Protein AF-A0A353Z6W7-F1 (afdb_monomer)

Solvent-accessible surface area (backbone atoms only — not comparable to full-atom values): 6578 Å² total; per-residue (Å²): 132,86,81,80,75,78,82,71,55,64,72,43,76,45,82,54,100,52,30,40,34,44,29,50,62,92,49,75,45,79,42,52,24,86,44,41,44,35,40,33,60,52,74,74,91,83,82,74,86,81,88,80,62,59,34,32,39,42,25,45,50,96,49,89,85,34,52,47,80,42,69,58,83,63,44,72,59,51,50,53,53,51,32,65,68,34,61,37,42,84,49,94,85,28,28,30,46,64,79,80,78,64,76,75,86,68,134

Secondary structure (DSSP, 8-state):
----------EEEEE-SSEEEEEETTEEEEEEGGG--EEEE---TTS--SSSS--EEEE-SSSTTSEEEE--SSHHHHHHHHHHHHTPEEETTEEEPPP--PPPS--

Sequence (107 aa):
GAIYGGLVFPLRYVLGHGWLEIQNGLCRKRVALAELQSVRPTRNPLSSPALSLDRLEVRWGPGLFQVVLISPTPRDEFLRQLTAQAGLVPEGAGWIRPPSTSPAPGD

pLDDT: mean 75.28, std 15.84, range [37.84, 92.19]

Foldseek 3Di:
DDPPPDPCQPQDWDDDQQWIWTDRNPDIDIDGLLLWFWKAFPDPPPDDDDDPRQWIWTARDPDPVRIDTDRDVVRVVCQVVSCVSSVWDDDDRITGHDPPPPPPPDD

Nearest PDB structures (foldseek):
  4chj-assembly1_A  TM=6.298E-01  e=1.625E-01  Toxoplasma gondii ME49
  3tvv-assembly1_A  TM=6.202E-01  e=9.201E-01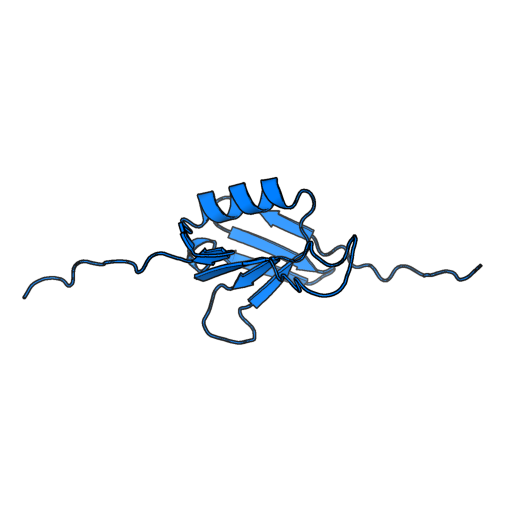  Saccharomyces cerevisiae S288C
  8xgc-assembly1_M  TM=5.209E-01  e=1.101E+00  Saccharomyces cerevisiae
  2gcl-assembly1_A  TM=5.273E-01  e=1.673E+00  Saccharomyces cerevisiae

Structure (mmCIF, N/CA/C/O backbone):
data_AF-A0A353Z6W7-F1
#
_entry.id   AF-A0A353Z6W7-F1
#
loop_
_atom_site.group_PDB
_atom_site.id
_atom_site.type_symbol
_atom_site.label_atom_id
_atom_site.label_alt_id
_atom_site.label_comp_id
_atom_site.label_asym_id
_atom_site.label_entity_id
_atom_site.label_seq_id
_atom_site.pdbx_PDB_ins_code
_atom_site.Cartn_x
_atom_site.Cartn_y
_atom_site.Cartn_z
_atom_site.occupancy
_atom_site.B_iso_or_equiv
_atom_site.auth_seq_id
_atom_site.auth_comp_id
_atom_site.auth_asym_id
_atom_site.auth_atom_id
_atom_site.pdbx_PDB_model_num
ATOM 1 N N . GLY A 1 1 ? 30.768 5.074 -20.144 1.00 37.84 1 GLY A N 1
ATOM 2 C CA . GLY A 1 1 ? 29.345 4.799 -19.878 1.00 37.84 1 GLY A CA 1
ATOM 3 C C . GLY A 1 1 ? 29.227 4.329 -18.451 1.00 37.84 1 GLY A C 1
ATOM 4 O O . GLY A 1 1 ? 29.902 3.371 -18.103 1.00 37.84 1 GLY A O 1
ATOM 5 N N . ALA A 1 2 ? 28.487 5.049 -17.610 1.00 46.38 2 ALA A N 1
ATOM 6 C CA . ALA A 1 2 ? 28.336 4.695 -16.205 1.00 46.38 2 ALA A CA 1
ATOM 7 C C . ALA A 1 2 ? 27.560 3.376 -16.090 1.00 46.38 2 ALA A C 1
ATOM 9 O O . ALA A 1 2 ? 26.415 3.278 -16.530 1.00 46.38 2 ALA A O 1
ATOM 10 N N . ILE A 1 3 ? 28.204 2.358 -15.524 1.00 49.47 3 ILE A N 1
ATOM 11 C CA . ILE A 1 3 ? 27.547 1.124 -15.111 1.00 49.47 3 ILE A CA 1
ATOM 12 C C . ILE A 1 3 ? 26.697 1.497 -13.894 1.00 49.47 3 ILE A C 1
ATOM 14 O O . ILE A 1 3 ? 27.190 1.528 -12.769 1.00 49.47 3 ILE A O 1
ATOM 18 N N . TYR A 1 4 ? 25.422 1.821 -14.110 1.00 46.72 4 TYR A N 1
ATOM 19 C CA . TYR A 1 4 ? 24.422 1.840 -13.042 1.00 46.72 4 TYR A CA 1
ATOM 20 C C . TYR A 1 4 ? 24.136 0.384 -12.660 1.00 46.72 4 TYR A C 1
ATOM 22 O O . TYR A 1 4 ? 23.144 -0.213 -13.072 1.00 46.72 4 TYR A O 1
ATOM 30 N N . GLY A 1 5 ? 25.080 -0.217 -11.936 1.00 47.75 5 GLY A N 1
ATOM 31 C CA . GLY A 1 5 ? 25.015 -1.573 -11.409 1.00 47.75 5 GLY A CA 1
ATOM 32 C C . GLY A 1 5 ? 23.924 -1.691 -10.352 1.00 47.75 5 GLY A C 1
ATOM 33 O O . GLY A 1 5 ? 24.193 -1.614 -9.162 1.00 47.75 5 GLY A O 1
ATOM 34 N N . GL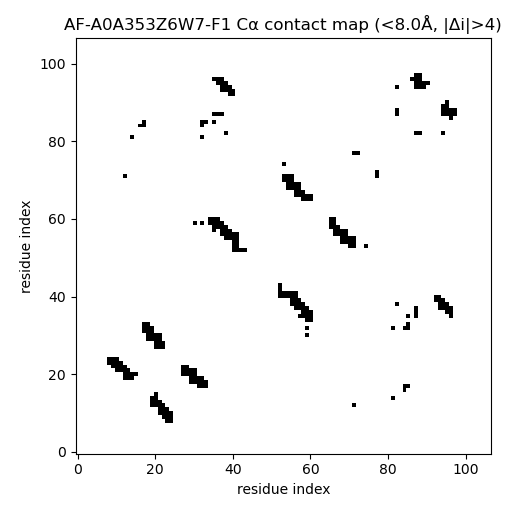Y A 1 6 ? 22.681 -1.824 -10.811 1.00 50.91 6 GLY A N 1
ATOM 35 C CA . GLY A 1 6 ? 21.762 -2.886 -10.415 1.00 50.91 6 GLY A CA 1
ATOM 36 C C . GLY A 1 6 ? 21.851 -3.421 -8.988 1.00 50.91 6 GLY A C 1
ATOM 37 O O . GLY A 1 6 ? 22.009 -4.622 -8.815 1.00 50.91 6 GLY A O 1
ATOM 38 N N . LEU A 1 7 ? 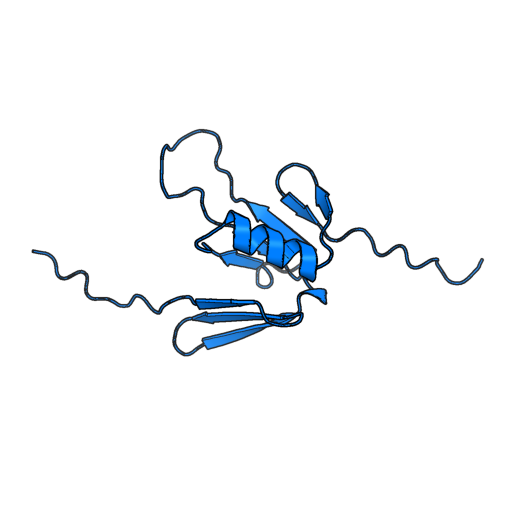21.629 -2.582 -7.979 1.00 49.69 7 LEU A N 1
ATOM 39 C CA . LEU A 1 7 ? 21.008 -3.044 -6.735 1.00 49.69 7 LEU A CA 1
ATOM 40 C C . LEU A 1 7 ? 19.514 -2.697 -6.750 1.00 49.69 7 LEU A C 1
ATOM 42 O O . LEU A 1 7 ? 18.956 -2.173 -5.791 1.00 49.69 7 LEU A O 1
ATOM 46 N N . VAL A 1 8 ? 18.853 -2.942 -7.885 1.00 52.34 8 VAL A N 1
ATOM 47 C CA . VAL A 1 8 ? 17.395 -2.867 -7.967 1.00 52.34 8 VAL A CA 1
ATOM 48 C C . VAL A 1 8 ? 16.882 -4.186 -7.410 1.00 52.34 8 VAL A C 1
ATOM 50 O O . VAL A 1 8 ? 16.647 -5.130 -8.157 1.00 52.34 8 VAL A O 1
ATOM 53 N N . PHE A 1 9 ? 16.758 -4.295 -6.086 1.00 56.41 9 PHE A N 1
ATOM 54 C CA . PHE A 1 9 ? 15.921 -5.354 -5.534 1.00 56.41 9 PHE A CA 1
ATOM 55 C C . PHE A 1 9 ? 14.516 -5.118 -6.093 1.00 56.41 9 PHE A C 1
ATOM 57 O O . PHE A 1 9 ? 13.955 -4.046 -5.850 1.00 56.41 9 PHE A O 1
ATOM 64 N N . PRO A 1 10 ? 13.960 -6.040 -6.899 1.00 63.25 10 PRO A N 1
ATOM 65 C CA . PRO A 1 10 ? 12.648 -5.832 -7.473 1.00 63.25 10 PRO A CA 1
ATOM 66 C C . PRO A 1 10 ? 11.654 -5.810 -6.318 1.00 63.25 10 PRO A C 1
ATOM 68 O O . PRO A 1 10 ? 11.391 -6.835 -5.689 1.00 63.25 10 PRO A O 1
ATOM 71 N N . LEU A 1 11 ? 11.141 -4.621 -6.017 1.00 70.81 11 LEU A N 1
ATOM 72 C CA . LEU A 1 11 ? 10.064 -4.450 -5.066 1.00 70.81 11 LEU A CA 1
ATOM 73 C C . LEU A 1 11 ? 8.797 -4.977 -5.738 1.00 70.81 11 LEU A C 1
ATOM 75 O O . LEU A 1 11 ? 8.180 -4.307 -6.565 1.00 70.81 11 LEU A O 1
ATOM 79 N N . ARG A 1 12 ? 8.482 -6.240 -5.465 1.00 74.81 12 ARG A N 1
ATOM 80 C CA . ARG A 1 12 ? 7.375 -6.960 -6.081 1.00 74.81 12 ARG A CA 1
ATOM 81 C C . ARG A 1 12 ? 6.188 -6.933 -5.131 1.00 74.81 12 ARG A C 1
ATOM 83 O O . ARG A 1 12 ? 6.306 -7.296 -3.964 1.00 74.81 12 ARG A O 1
ATOM 90 N N . TYR A 1 13 ? 5.040 -6.537 -5.659 1.00 76.31 13 TYR A N 1
ATOM 91 C CA . TYR A 1 13 ? 3.771 -6.564 -4.947 1.00 76.31 13 TYR A CA 1
ATOM 92 C C . TYR A 1 13 ? 2.909 -7.654 -5.560 1.00 76.31 13 TYR A C 1
ATOM 94 O O . TYR A 1 13 ? 2.656 -7.636 -6.763 1.00 76.31 13 TYR A O 1
ATOM 102 N N . VAL A 1 14 ? 2.488 -8.614 -4.748 1.00 81.12 14 VAL A N 1
ATOM 103 C CA . VAL A 1 14 ? 1.587 -9.684 -5.168 1.00 81.12 14 VAL A CA 1
ATOM 104 C C . VAL A 1 14 ? 0.291 -9.521 -4.395 1.00 81.12 14 VAL A C 1
ATOM 106 O O . VAL A 1 14 ? 0.276 -9.612 -3.167 1.00 81.12 14 VAL A O 1
ATOM 109 N N . LEU A 1 15 ? -0.790 -9.252 -5.121 1.00 83.81 15 LEU A N 1
ATOM 110 C CA . LEU A 1 15 ? -2.131 -9.219 -4.557 1.00 83.81 15 LEU A CA 1
ATOM 111 C C . LEU A 1 15 ? -2.671 -10.656 -4.513 1.00 83.81 15 LEU A C 1
ATOM 113 O O . LEU A 1 15 ? -2.851 -11.286 -5.553 1.00 83.81 15 LEU A O 1
ATOM 117 N N . GLY A 1 16 ? -2.844 -11.199 -3.310 1.00 82.44 16 GLY A N 1
ATOM 118 C CA . GLY A 1 16 ? -3.428 -12.518 -3.063 1.00 82.44 16 GLY A CA 1
ATOM 119 C C . GLY A 1 16 ? -4.912 -12.445 -2.696 1.00 82.44 16 GLY A C 1
ATOM 120 O O . GLY A 1 16 ? -5.525 -11.383 -2.734 1.00 82.44 16 GLY A O 1
ATOM 121 N N . HIS A 1 17 ? -5.496 -13.577 -2.288 1.00 81.25 17 HIS A N 1
ATOM 122 C CA . HIS A 1 17 ? -6.895 -13.675 -1.843 1.00 81.25 17 HIS A CA 1
ATOM 123 C C . HIS A 1 17 ? -7.098 -13.051 -0.448 1.00 81.25 17 HIS A C 1
ATOM 125 O O . HIS A 1 17 ? -7.298 -13.750 0.541 1.00 81.25 17 HIS A O 1
ATOM 131 N N . GLY A 1 18 ? -7.032 -11.720 -0.352 1.00 85.94 18 GLY A N 1
ATOM 132 C CA . GLY A 1 18 ? -7.231 -11.003 0.912 1.00 85.94 18 GLY A CA 1
ATOM 133 C C . GLY A 1 18 ? -5.943 -10.587 1.626 1.00 85.94 18 GLY A C 1
ATOM 134 O O . GLY A 1 18 ? -6.008 -10.078 2.744 1.00 85.94 18 GLY A O 1
ATOM 135 N N . TRP A 1 19 ? -4.776 -10.736 0.994 1.00 88.44 19 TRP A N 1
ATOM 136 C CA . TRP A 1 19 ? -3.509 -10.188 1.491 1.00 88.44 19 TRP A CA 1
ATOM 137 C C . TRP A 1 19 ? -2.695 -9.536 0.374 1.00 88.44 19 TRP A C 1
ATOM 139 O O . TRP A 1 19 ? -2.681 -9.993 -0.766 1.00 88.44 19 TRP A O 1
ATOM 149 N N . LEU A 1 20 ? -1.968 -8.483 0.727 1.00 87.25 20 LEU A N 1
ATOM 150 C CA . LEU A 1 20 ? -0.941 -7.864 -0.090 1.00 87.25 20 LEU A CA 1
ATOM 151 C C . LEU A 1 20 ? 0.422 -8.382 0.370 1.00 87.25 20 LEU A C 1
ATOM 153 O O . LEU A 1 20 ? 0.860 -8.100 1.488 1.00 87.25 20 LEU A O 1
ATOM 157 N N . GLU A 1 21 ? 1.103 -9.140 -0.484 1.00 87.06 21 GLU A N 1
ATOM 158 C CA . GLU A 1 21 ? 2.490 -9.531 -0.252 1.00 87.06 21 GLU A CA 1
ATOM 159 C C . GLU A 1 21 ? 3.427 -8.496 -0.885 1.00 87.06 21 GLU A C 1
ATOM 161 O O . GLU A 1 21 ? 3.430 -8.284 -2.094 1.00 87.06 21 GLU A O 1
ATOM 166 N N . ILE A 1 22 ? 4.221 -7.840 -0.045 1.00 84.19 22 ILE A N 1
ATOM 167 C CA . ILE A 1 22 ? 5.267 -6.892 -0.410 1.00 84.19 22 ILE A CA 1
ATOM 168 C C . ILE A 1 22 ? 6.602 -7.624 -0.279 1.00 84.19 22 ILE A C 1
ATOM 170 O O . ILE A 1 22 ? 7.027 -7.969 0.824 1.00 84.19 22 ILE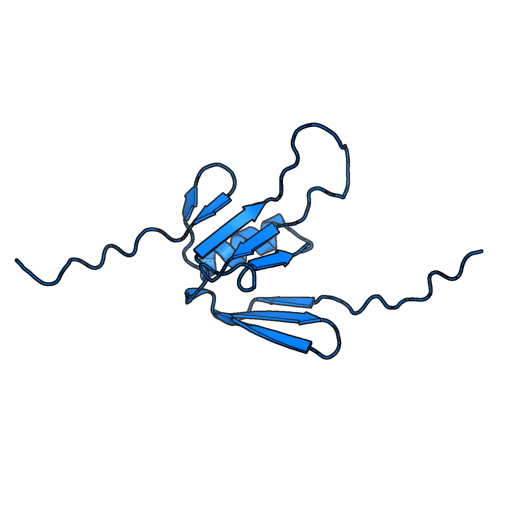 A O 1
ATOM 174 N N . GLN A 1 23 ? 7.276 -7.861 -1.395 1.00 81.69 23 GLN A N 1
ATOM 175 C CA . GLN A 1 23 ? 8.576 -8.513 -1.442 1.00 81.69 23 GLN A CA 1
ATOM 176 C C . GLN A 1 23 ? 9.640 -7.504 -1.873 1.00 81.69 23 GLN A C 1
ATOM 178 O O . GLN A 1 23 ? 9.601 -7.006 -2.991 1.00 81.69 23 GLN A O 1
ATOM 183 N N . ASN A 1 24 ? 10.594 -7.215 -0.991 1.00 74.62 24 ASN A N 1
ATOM 184 C CA . ASN A 1 24 ? 11.763 -6.389 -1.275 1.00 74.62 24 ASN A CA 1
ATOM 185 C C . ASN A 1 24 ? 13.030 -7.242 -1.162 1.00 74.62 24 ASN A C 1
ATOM 187 O O . ASN A 1 24 ? 13.572 -7.409 -0.066 1.00 74.62 24 ASN A O 1
ATOM 191 N N . GLY A 1 25 ? 13.485 -7.819 -2.275 1.00 73.75 25 GLY A N 1
ATOM 192 C CA . GLY A 1 25 ? 14.645 -8.712 -2.261 1.00 73.75 25 GLY A CA 1
ATOM 193 C C . GLY A 1 25 ? 14.419 -9.915 -1.336 1.00 73.75 25 GLY A C 1
ATOM 194 O O . GLY A 1 25 ? 13.534 -10.730 -1.588 1.00 73.75 25 GLY A O 1
ATOM 195 N N . LEU A 1 26 ? 15.201 -10.019 -0.255 1.00 72.00 26 LEU A N 1
ATOM 196 C CA . LEU A 1 26 ? 15.071 -11.092 0.745 1.00 72.00 26 LEU A CA 1
ATOM 197 C C . LEU A 1 26 ? 13.910 -10.894 1.733 1.00 72.00 26 LEU A C 1
ATOM 199 O O . LEU A 1 26 ? 13.471 -11.854 2.364 1.00 72.00 26 LEU A O 1
ATOM 203 N N . CYS A 1 27 ? 13.403 -9.671 1.883 1.00 76.25 27 CYS A N 1
ATOM 204 C CA . CYS A 1 27 ? 12.350 -9.369 2.845 1.00 76.25 27 CYS A CA 1
ATOM 205 C C . CYS A 1 27 ? 10.973 -9.585 2.210 1.00 76.25 27 CYS A C 1
ATOM 207 O O . CYS A 1 27 ? 10.645 -8.958 1.204 1.00 76.25 27 CYS A O 1
ATOM 209 N N . ARG A 1 28 ? 10.141 -10.437 2.817 1.00 84.06 28 ARG A N 1
ATOM 210 C CA . ARG A 1 28 ? 8.739 -10.655 2.427 1.00 84.06 28 ARG A CA 1
ATOM 211 C C . ARG A 1 28 ? 7.833 -10.202 3.560 1.00 84.06 28 ARG A C 1
ATOM 213 O O . ARG A 1 28 ? 7.971 -10.672 4.684 1.00 84.06 28 ARG A O 1
ATOM 220 N N . LYS A 1 29 ? 6.901 -9.304 3.265 1.00 84.31 29 LYS A N 1
ATOM 221 C CA . LYS A 1 29 ? 5.909 -8.797 4.211 1.00 84.31 29 LYS A CA 1
ATOM 222 C C . LYS A 1 29 ? 4.522 -9.097 3.674 1.00 84.31 29 LYS A C 1
ATOM 224 O O . LYS A 1 29 ? 4.230 -8.781 2.530 1.00 84.31 29 LYS A O 1
ATOM 229 N N . ARG A 1 30 ? 3.667 -9.691 4.497 1.00 87.62 30 ARG A N 1
ATOM 230 C CA . ARG A 1 30 ? 2.257 -9.920 4.173 1.00 87.62 30 ARG A CA 1
ATOM 231 C C . ARG A 1 30 ? 1.422 -8.965 5.001 1.00 87.62 30 ARG A C 1
ATOM 233 O O . ARG A 1 30 ? 1.607 -8.894 6.210 1.00 87.62 30 ARG A O 1
ATOM 240 N N . VAL A 1 31 ? 0.553 -8.221 4.338 1.00 87.00 31 VAL A N 1
ATOM 241 C CA . VAL A 1 31 ? -0.389 -7.291 4.961 1.00 87.00 31 VAL A CA 1
ATOM 242 C C . VAL A 1 31 ? -1.784 -7.782 4.620 1.00 87.00 31 VAL A C 1
ATOM 244 O O . VAL A 1 31 ? -2.074 -7.988 3.443 1.00 87.00 31 VAL A O 1
ATOM 247 N N . ALA A 1 32 ? -2.650 -7.996 5.608 1.00 88.81 32 ALA A N 1
ATOM 248 C CA . ALA A 1 32 ? -4.018 -8.388 5.304 1.00 88.81 32 ALA A CA 1
ATOM 249 C C . ALA A 1 32 ? -4.758 -7.201 4.675 1.00 88.81 32 ALA A C 1
ATOM 251 O O . ALA A 1 32 ? -4.694 -6.074 5.166 1.00 88.81 32 ALA A O 1
ATOM 252 N N . LEU A 1 33 ? -5.509 -7.439 3.599 1.00 88.19 33 LEU A N 1
ATOM 253 C CA . LEU A 1 33 ? -6.341 -6.392 3.002 1.00 88.19 33 LEU A CA 1
ATOM 254 C C . LEU A 1 33 ? -7.440 -5.940 3.972 1.00 88.19 33 LEU A C 1
ATOM 256 O O . LEU A 1 33 ? -7.879 -4.795 3.937 1.00 88.19 33 LEU A O 1
ATOM 260 N N . ALA A 1 34 ? -7.820 -6.824 4.898 1.00 85.88 34 ALA A N 1
ATOM 261 C CA . ALA A 1 34 ? -8.693 -6.531 6.024 1.00 85.88 34 ALA A CA 1
ATOM 262 C C . ALA A 1 34 ? -8.108 -5.517 7.028 1.00 85.88 34 ALA A C 1
ATOM 264 O O . ALA A 1 34 ? -8.866 -4.979 7.826 1.00 85.88 34 ALA A O 1
ATOM 265 N N . GLU A 1 35 ? -6.805 -5.238 7.000 1.00 87.94 35 GLU A N 1
ATOM 266 C CA . GLU A 1 35 ? -6.174 -4.216 7.846 1.00 87.94 35 GLU A CA 1
ATOM 267 C C . GLU A 1 35 ? -6.017 -2.881 7.112 1.00 87.94 35 GLU A C 1
ATOM 269 O O . GLU A 1 35 ? -5.755 -1.857 7.740 1.00 87.94 35 GLU A O 1
ATOM 274 N N . LEU A 1 36 ? -6.206 -2.856 5.786 1.00 89.50 36 LEU A N 1
ATOM 275 C CA . LEU A 1 36 ? -6.108 -1.628 5.003 1.00 89.50 36 LEU A CA 1
ATOM 276 C C . LEU A 1 36 ? -7.103 -0.588 5.505 1.00 89.50 36 LEU A C 1
ATOM 278 O O . LEU A 1 36 ? -8.318 -0.794 5.485 1.00 89.50 36 LEU A O 1
ATOM 282 N N . GLN A 1 37 ? -6.556 0.546 5.922 1.00 90.44 37 GLN A N 1
ATOM 283 C CA . GLN A 1 37 ? -7.300 1.703 6.393 1.00 90.44 37 GLN A CA 1
ATOM 284 C C . GLN A 1 37 ? -7.533 2.695 5.265 1.00 90.44 37 GLN A C 1
ATOM 286 O O . GLN A 1 37 ? -8.625 3.243 5.146 1.00 90.44 37 GLN A O 1
ATOM 291 N N . SER A 1 38 ? -6.508 2.947 4.450 1.00 89.94 38 SER A N 1
ATOM 292 C CA . SER A 1 38 ? -6.605 3.904 3.359 1.00 89.94 38 SER A CA 1
ATOM 293 C C . SER A 1 38 ? -5.604 3.625 2.248 1.00 89.94 38 SER A C 1
ATOM 295 O O . SER A 1 38 ? -4.518 3.085 2.464 1.00 89.94 38 SER A O 1
ATOM 297 N N . VAL A 1 39 ? -5.988 4.016 1.036 1.00 90.38 39 VAL A N 1
ATOM 298 C CA . VAL A 1 39 ? -5.125 4.023 -0.141 1.00 90.38 39 VAL A CA 1
ATOM 299 C C . VAL A 1 39 ? -5.255 5.382 -0.805 1.00 90.38 39 VAL A C 1
ATOM 301 O O . VAL A 1 39 ? -6.356 5.793 -1.160 1.00 90.38 39 VAL A O 1
ATOM 304 N N . ARG A 1 40 ? -4.155 6.114 -0.966 1.00 87.06 40 ARG A N 1
ATOM 305 C CA . ARG A 1 40 ? -4.180 7.463 -1.540 1.00 87.06 40 ARG A CA 1
ATOM 306 C C . ARG A 1 40 ? -3.099 7.614 -2.604 1.00 87.06 40 ARG A C 1
ATOM 308 O O . ARG A 1 40 ? -1.970 7.193 -2.383 1.00 87.06 40 ARG A O 1
ATOM 315 N N . PRO A 1 41 ? -3.395 8.214 -3.765 1.00 82.38 41 PRO A N 1
ATOM 316 C CA . PRO A 1 41 ? -2.344 8.625 -4.679 1.00 82.38 41 PRO A CA 1
ATOM 317 C C . PRO A 1 41 ? -1.534 9.751 -4.042 1.00 82.38 41 PRO A C 1
ATOM 319 O O . PRO A 1 41 ? -2.103 10.736 -3.564 1.00 82.38 41 PRO A O 1
ATOM 322 N N . THR A 1 42 ? -0.209 9.646 -4.072 1.00 74.75 42 THR A N 1
ATOM 323 C CA . THR A 1 42 ? 0.652 10.756 -3.662 1.00 74.75 42 THR A CA 1
ATOM 324 C C . THR A 1 42 ? 0.694 11.772 -4.799 1.00 74.75 42 THR A C 1
ATOM 326 O O . THR A 1 42 ? 1.551 11.723 -5.679 1.00 74.75 42 THR A O 1
ATOM 329 N N . ARG A 1 43 ? -0.293 12.669 -4.835 1.00 61.47 43 ARG A N 1
ATOM 330 C CA . ARG A 1 43 ? -0.333 13.778 -5.790 1.00 61.47 43 ARG A CA 1
ATOM 331 C C . ARG A 1 43 ? 0.495 14.934 -5.245 1.00 61.47 43 ARG A C 1
ATOM 333 O O . ARG A 1 43 ? 0.140 15.499 -4.218 1.00 61.47 43 ARG A O 1
ATOM 340 N N . ASN A 1 44 ? 1.530 15.337 -5.978 1.00 51.38 44 ASN A N 1
ATOM 341 C CA . ASN A 1 44 ? 2.006 16.714 -5.927 1.00 51.38 44 ASN A CA 1
ATOM 342 C C . ASN A 1 44 ? 1.434 17.450 -7.154 1.00 51.38 44 ASN A C 1
ATOM 344 O O . ASN A 1 44 ? 1.994 17.329 -8.244 1.00 51.38 44 ASN A O 1
ATOM 348 N N . PRO A 1 45 ? 0.279 18.130 -7.030 1.00 45.72 45 PRO A N 1
ATOM 349 C CA . PRO A 1 45 ? -0.461 18.655 -8.177 1.00 45.72 45 PRO A CA 1
ATOM 350 C C . PRO A 1 45 ? 0.174 19.891 -8.836 1.00 45.72 45 PRO A C 1
ATOM 352 O O . PRO A 1 45 ? -0.357 20.351 -9.840 1.00 45.72 45 PRO A O 1
ATOM 355 N N . LEU A 1 46 ? 1.275 20.441 -8.304 1.00 47.09 46 LEU A N 1
ATOM 356 C CA . LEU A 1 46 ? 1.735 21.783 -8.680 1.00 47.09 46 LEU A CA 1
ATOM 357 C C . LEU A 1 46 ? 3.036 21.885 -9.488 1.00 47.09 46 LEU A C 1
ATOM 359 O O . LEU A 1 46 ? 3.356 23.004 -9.872 1.00 47.09 46 LEU A O 1
ATOM 363 N N . SER A 1 47 ? 3.798 20.814 -9.779 1.00 41.06 47 SER A N 1
ATOM 364 C CA . SER A 1 47 ? 5.150 21.081 -10.322 1.00 41.06 47 SER A CA 1
ATOM 365 C C . SER A 1 47 ? 5.873 20.066 -11.211 1.00 41.06 47 SER A C 1
ATOM 367 O O . SER A 1 47 ? 7.049 20.300 -11.487 1.00 41.06 47 SER A O 1
ATOM 369 N N . SER A 1 48 ? 5.288 18.966 -11.700 1.00 39.84 48 SER A N 1
ATOM 370 C CA . SER A 1 48 ? 6.053 18.099 -12.623 1.00 39.84 48 SER A CA 1
ATOM 371 C C . SER A 1 48 ? 5.197 17.349 -13.647 1.00 39.84 48 SER A C 1
ATOM 373 O O . SER A 1 48 ? 4.328 16.570 -13.251 1.00 39.84 48 SER A O 1
ATOM 375 N N . PRO A 1 49 ? 5.460 17.518 -14.956 1.00 46.94 49 PRO A N 1
ATOM 376 C CA . PRO A 1 49 ? 4.976 16.599 -15.972 1.00 46.94 49 PRO A CA 1
ATOM 377 C C . PRO A 1 49 ? 5.820 15.305 -15.946 1.00 46.94 49 PRO A C 1
ATOM 379 O O . PRO A 1 49 ? 7.042 15.368 -15.866 1.00 46.94 49 PRO A O 1
ATOM 382 N N . ALA A 1 50 ? 5.149 14.150 -16.053 1.00 50.22 50 ALA A N 1
ATOM 383 C CA . ALA A 1 50 ? 5.674 12.796 -16.318 1.00 50.22 50 ALA A CA 1
ATOM 384 C C . ALA A 1 50 ? 6.474 12.045 -15.204 1.00 50.22 50 ALA A C 1
ATOM 386 O O . ALA A 1 50 ? 7.442 12.539 -14.637 1.00 50.22 50 ALA A O 1
ATOM 387 N N . LEU A 1 51 ? 6.080 10.780 -14.951 1.00 41.75 51 LEU A N 1
ATOM 388 C CA . LEU A 1 51 ? 6.765 9.671 -14.233 1.00 41.75 51 LEU A CA 1
ATOM 389 C C . LEU A 1 51 ? 6.852 9.633 -12.689 1.00 41.75 51 LEU A C 1
ATOM 391 O O . LEU A 1 51 ? 6.936 8.537 -12.141 1.00 41.75 51 LEU A O 1
ATOM 395 N N . SER A 1 52 ? 6.807 10.748 -11.951 1.00 43.56 52 SER A N 1
ATOM 396 C CA . SER A 1 52 ? 6.936 10.708 -10.468 1.00 43.56 52 SER A CA 1
ATOM 397 C C . SER A 1 52 ? 5.600 10.717 -9.696 1.00 43.56 52 SER A C 1
ATOM 399 O O . SER A 1 52 ? 5.591 10.767 -8.467 1.00 43.56 52 SER A O 1
ATOM 401 N N . LEU A 1 53 ? 4.465 10.658 -10.405 1.00 54.03 53 LEU A N 1
ATOM 402 C CA . LEU A 1 53 ? 3.096 10.756 -9.861 1.00 54.03 53 LEU A CA 1
ATOM 403 C C . LEU A 1 53 ? 2.413 9.390 -9.623 1.00 54.03 53 LEU A C 1
ATOM 405 O O . LEU A 1 53 ? 1.278 9.344 -9.151 1.00 54.03 53 LEU A O 1
ATOM 409 N N . ASP A 1 54 ? 3.092 8.281 -9.928 1.00 66.69 54 ASP A N 1
ATOM 410 C CA . ASP A 1 54 ? 2.512 6.927 -9.942 1.00 66.69 54 ASP A CA 1
ATOM 411 C C . ASP A 1 54 ? 2.502 6.210 -8.585 1.00 66.69 54 ASP A C 1
ATOM 413 O O . ASP A 1 54 ? 2.018 5.080 -8.466 1.00 66.69 54 ASP A O 1
ATOM 417 N N . ARG A 1 55 ? 3.016 6.856 -7.534 1.00 78.62 55 ARG A N 1
ATOM 418 C CA . ARG A 1 55 ? 3.094 6.242 -6.208 1.00 78.62 55 ARG A CA 1
ATOM 419 C C . ARG A 1 55 ? 1.738 6.296 -5.496 1.00 78.62 55 ARG A C 1
ATOM 421 O O . ARG A 1 55 ? 1.060 7.322 -5.433 1.00 78.62 55 ARG A O 1
ATOM 428 N N . LEU A 1 56 ? 1.344 5.156 -4.949 1.00 84.31 56 LEU A N 1
ATOM 429 C CA . LEU A 1 56 ? 0.194 4.978 -4.080 1.00 84.31 56 LEU A CA 1
ATOM 430 C C 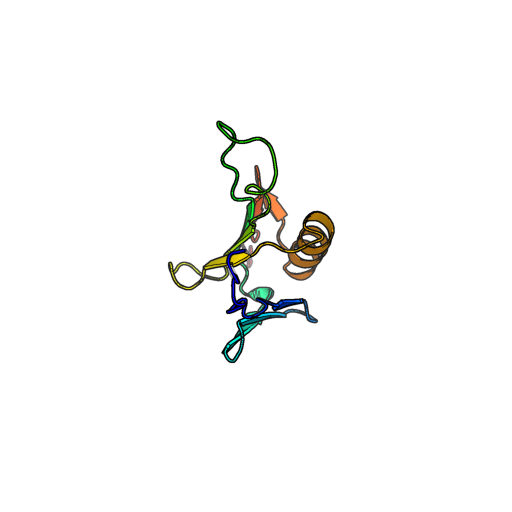. LEU A 1 56 ? 0.694 4.783 -2.654 1.00 84.31 56 LEU A C 1
ATOM 432 O O . LEU A 1 56 ? 1.503 3.898 -2.379 1.00 84.31 56 LEU A O 1
ATOM 436 N N . GLU A 1 57 ? 0.185 5.599 -1.750 1.00 88.31 57 GLU A N 1
ATOM 437 C CA . GLU A 1 57 ? 0.284 5.387 -0.320 1.00 88.31 57 GLU A CA 1
ATOM 438 C C . GLU A 1 57 ? -0.751 4.356 0.099 1.00 88.31 57 GLU A C 1
ATOM 440 O O . GLU A 1 57 ? -1.948 4.550 -0.096 1.00 88.31 57 GLU A O 1
ATOM 445 N N . VAL A 1 58 ? -0.281 3.250 0.660 1.00 89.44 58 VAL A N 1
ATOM 446 C CA . VAL A 1 58 ? -1.105 2.163 1.172 1.00 89.44 58 VAL A CA 1
ATOM 447 C C . VAL A 1 58 ? -0.884 2.099 2.672 1.00 89.44 58 VAL A C 1
ATOM 449 O O . VAL A 1 58 ? 0.234 1.842 3.117 1.00 89.44 58 VAL A O 1
ATOM 452 N N . ARG A 1 59 ? -1.936 2.339 3.453 1.00 90.25 59 ARG A N 1
ATOM 453 C CA . ARG A 1 59 ? -1.874 2.385 4.914 1.00 90.25 59 ARG A CA 1
ATOM 454 C C . ARG A 1 59 ? -2.776 1.320 5.519 1.00 90.25 59 ARG A C 1
ATOM 456 O O . ARG A 1 59 ? -3.958 1.252 5.195 1.00 90.25 59 ARG A O 1
ATOM 463 N N . TRP A 1 60 ? -2.226 0.507 6.414 1.00 89.62 60 TRP A N 1
ATOM 464 C CA . TRP A 1 60 ? -2.937 -0.587 7.096 1.00 89.62 60 TRP A CA 1
ATOM 465 C C . TRP A 1 60 ? -2.931 -0.452 8.623 1.00 89.62 60 TRP A C 1
ATOM 467 O O . TRP A 1 60 ? -3.215 -1.395 9.351 1.00 89.62 60 TRP A O 1
ATOM 477 N N . GLY A 1 61 ? -2.591 0.729 9.134 1.00 87.00 61 GLY A N 1
ATOM 478 C CA . GLY A 1 61 ? -2.551 0.974 10.566 1.00 87.00 61 GLY A CA 1
ATOM 479 C C . GLY A 1 61 ? -2.337 2.451 10.911 1.00 87.00 61 GLY A C 1
ATOM 480 O O . GLY A 1 61 ? -2.047 3.254 10.019 1.00 87.00 61 GLY A O 1
ATOM 481 N N . PRO A 1 62 ? -2.497 2.837 12.189 1.00 81.44 62 PRO A N 1
ATOM 482 C CA . PRO A 1 62 ? -2.303 4.217 12.638 1.00 81.44 62 PRO A CA 1
ATOM 483 C C . PRO A 1 62 ? -0.827 4.654 12.705 1.00 81.44 62 PRO A C 1
ATOM 485 O O . PRO A 1 62 ? -0.549 5.847 12.793 1.00 81.44 62 PRO A O 1
ATOM 488 N N . GLY A 1 63 ? 0.128 3.719 12.696 1.00 81.12 63 GLY A N 1
ATOM 489 C CA . GLY A 1 63 ? 1.551 4.016 12.866 1.00 81.12 63 GLY A CA 1
ATOM 490 C C . GLY A 1 63 ? 2.279 4.412 11.576 1.00 81.12 63 GLY A C 1
ATOM 491 O O . GLY A 1 63 ? 1.976 3.918 10.492 1.00 81.12 63 GLY A O 1
ATOM 492 N N . LEU A 1 64 ? 3.345 5.209 11.712 1.00 78.56 64 LEU A N 1
ATOM 493 C CA . LEU A 1 64 ? 4.240 5.616 10.611 1.00 78.56 64 LEU A CA 1
ATOM 494 C C . LEU A 1 64 ? 4.977 4.439 9.937 1.00 78.56 64 LEU A C 1
ATOM 496 O O . LEU A 1 64 ? 5.465 4.570 8.822 1.00 78.56 64 LEU A O 1
ATOM 500 N N . PHE A 1 65 ? 5.049 3.278 10.593 1.00 81.00 65 PHE A N 1
ATOM 501 C CA . PHE A 1 65 ? 5.625 2.045 10.035 1.00 81.00 65 PHE A CA 1
ATOM 502 C C . PHE A 1 65 ? 4.582 1.137 9.351 1.00 81.00 65 PHE A C 1
ATOM 504 O O . PHE A 1 65 ? 4.925 0.082 8.806 1.00 81.00 65 PHE A O 1
ATOM 511 N N . GLN A 1 66 ? 3.301 1.518 9.406 1.00 87.81 66 GLN A N 1
ATOM 512 C CA . GLN A 1 66 ? 2.158 0.781 8.844 1.00 87.81 66 GLN A CA 1
ATOM 513 C C . GLN A 1 66 ? 1.639 1.437 7.555 1.00 87.81 66 GLN A C 1
ATOM 515 O O . GLN A 1 66 ? 0.472 1.301 7.186 1.00 87.81 66 GLN A O 1
ATOM 520 N N . VAL A 1 67 ? 2.527 2.164 6.882 1.00 87.25 67 VAL A N 1
ATOM 521 C CA . VAL A 1 67 ? 2.315 2.774 5.576 1.00 87.25 67 VAL A CA 1
ATOM 522 C C . VAL A 1 67 ? 3.424 2.320 4.630 1.00 87.25 67 VAL A C 1
ATOM 524 O O . VAL A 1 67 ? 4.581 2.189 5.033 1.00 87.25 67 VAL A O 1
ATOM 527 N N . VAL A 1 68 ? 3.081 2.045 3.372 1.00 84.88 68 VAL A N 1
ATOM 528 C CA . VAL A 1 68 ? 4.050 1.809 2.298 1.00 84.88 68 VAL A CA 1
ATOM 529 C C . VAL A 1 68 ? 3.690 2.645 1.081 1.00 84.88 68 VAL A C 1
ATOM 531 O O . VAL A 1 68 ? 2.521 2.798 0.735 1.00 84.88 68 VAL A O 1
ATOM 534 N N . LEU A 1 69 ? 4.714 3.174 0.420 1.00 84.31 69 LEU A N 1
ATOM 535 C CA . LEU A 1 69 ? 4.586 3.789 -0.891 1.00 84.31 69 LEU A CA 1
ATOM 536 C C . LEU A 1 69 ? 4.908 2.735 -1.941 1.00 84.31 69 LEU A C 1
ATOM 538 O O . LEU A 1 69 ? 6.010 2.183 -1.957 1.00 84.31 69 LEU A O 1
ATOM 542 N N . ILE A 1 70 ? 3.940 2.454 -2.802 1.00 80.88 70 ILE A N 1
ATOM 543 C CA . ILE A 1 70 ? 4.064 1.466 -3.868 1.00 80.88 70 ILE A CA 1
ATOM 544 C C . ILE A 1 70 ? 3.880 2.137 -5.219 1.00 80.88 70 ILE A C 1
ATOM 546 O O . ILE A 1 70 ? 3.082 3.055 -5.342 1.00 80.88 70 ILE A O 1
ATOM 550 N N . SER A 1 71 ? 4.606 1.693 -6.241 1.00 77.75 71 SER A N 1
ATOM 551 C CA . SER A 1 71 ? 4.473 2.218 -7.609 1.00 77.75 71 SER A CA 1
ATOM 552 C C . SER A 1 71 ? 4.010 1.106 -8.556 1.00 77.75 71 SER A C 1
ATOM 554 O O . SER A 1 71 ? 4.791 0.661 -9.400 1.00 77.75 71 SER A O 1
ATOM 556 N N . PRO A 1 72 ? 2.791 0.560 -8.376 1.00 77.19 72 PRO A N 1
ATOM 557 C CA . PRO A 1 72 ? 2.320 -0.562 -9.172 1.00 77.19 72 PRO A CA 1
ATOM 558 C C . PRO A 1 72 ? 2.160 -0.145 -10.631 1.00 77.19 72 PRO A C 1
ATOM 560 O O . PRO A 1 72 ? 1.676 0.941 -10.934 1.00 77.19 72 PRO A O 1
ATOM 563 N N . THR A 1 73 ? 2.551 -1.032 -11.538 1.00 74.88 73 THR A N 1
ATOM 564 C CA . THR A 1 73 ? 2.364 -0.869 -12.982 1.00 74.88 73 THR A CA 1
ATOM 565 C C . THR A 1 73 ? 1.710 -2.149 -13.502 1.00 74.88 73 THR A C 1
ATOM 567 O O . THR A 1 73 ? 2.336 -3.202 -13.372 1.00 74.88 73 THR A O 1
ATOM 570 N N . PRO A 1 74 ? 0.483 -2.114 -14.056 1.00 81.75 74 PRO A N 1
ATOM 571 C CA . PRO A 1 74 ? -0.398 -0.955 -14.265 1.00 81.75 74 PRO A CA 1
ATOM 572 C C . PRO A 1 74 ? -1.107 -0.461 -12.984 1.00 81.75 74 PRO A C 1
ATOM 574 O O . PRO A 1 74 ? -1.770 -1.227 -12.281 1.00 81.75 74 PRO A O 1
ATOM 577 N N . ARG A 1 75 ? -1.009 0.848 -12.699 1.00 77.12 75 ARG A N 1
ATOM 578 C CA . ARG A 1 75 ? -1.523 1.477 -11.467 1.00 77.12 75 ARG A CA 1
ATOM 579 C C . ARG A 1 75 ? -3.035 1.355 -11.321 1.00 77.12 75 ARG A C 1
ATOM 581 O O . ARG A 1 75 ? -3.512 0.945 -10.269 1.00 77.12 75 ARG A O 1
ATOM 588 N N . ASP A 1 76 ? -3.789 1.747 -12.345 1.00 82.00 76 ASP A N 1
ATOM 589 C CA . ASP A 1 76 ? -5.252 1.824 -12.262 1.00 82.00 76 ASP A CA 1
ATOM 590 C C . ASP A 1 76 ? -5.915 0.458 -12.111 1.00 82.00 76 ASP A C 1
ATOM 592 O O . ASP A 1 76 ? -6.955 0.349 -11.466 1.00 82.00 76 ASP A O 1
ATOM 596 N N . GLU A 1 77 ? -5.324 -0.584 -12.689 1.00 84.50 77 GLU A N 1
ATOM 597 C CA . GLU A 1 77 ? -5.812 -1.952 -12.526 1.00 84.50 77 GLU A CA 1
ATOM 598 C C . GLU A 1 77 ? -5.506 -2.472 -11.123 1.00 84.50 77 GLU A C 1
ATOM 600 O O . GLU A 1 77 ? -6.411 -2.938 -10.430 1.00 84.50 77 GLU A O 1
ATOM 605 N N . PHE A 1 78 ? -4.263 -2.296 -10.663 1.00 85.56 78 PHE A N 1
ATOM 606 C CA . PHE A 1 78 ? -3.866 -2.677 -9.312 1.00 85.56 78 PHE A CA 1
ATOM 607 C C . PHE A 1 78 ? -4.724 -1.974 -8.256 1.00 85.56 78 PHE A C 1
ATOM 609 O O . PHE A 1 78 ? -5.209 -2.604 -7.321 1.00 85.56 78 PHE A O 1
ATOM 616 N N . LEU A 1 79 ? -4.949 -0.669 -8.421 1.00 86.50 79 LEU A N 1
ATOM 617 C CA . LEU A 1 79 ? -5.760 0.133 -7.515 1.00 86.50 79 LEU A CA 1
ATOM 618 C C . LEU A 1 79 ? -7.209 -0.353 -7.477 1.00 86.50 79 LEU A C 1
ATOM 620 O O . LEU A 1 79 ? -7.758 -0.496 -6.390 1.00 86.50 79 LEU A O 1
ATOM 624 N N . ARG A 1 80 ? -7.808 -0.647 -8.640 1.00 87.5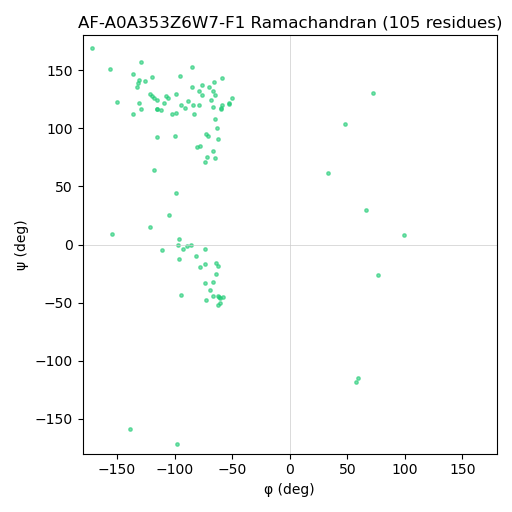0 80 ARG A N 1
ATOM 625 C CA . ARG A 1 80 ? -9.164 -1.208 -8.727 1.00 87.50 80 ARG A CA 1
ATOM 626 C C . ARG A 1 80 ? -9.274 -2.554 -8.016 1.00 87.50 80 ARG A C 1
ATOM 628 O O . ARG A 1 80 ? -10.218 -2.758 -7.262 1.00 87.50 80 ARG A O 1
ATOM 635 N N . GLN A 1 81 ? -8.320 -3.457 -8.235 1.00 89.50 81 GLN A N 1
ATOM 636 C CA . GLN A 1 81 ? -8.322 -4.772 -7.589 1.00 89.50 81 GLN A CA 1
ATOM 637 C C . G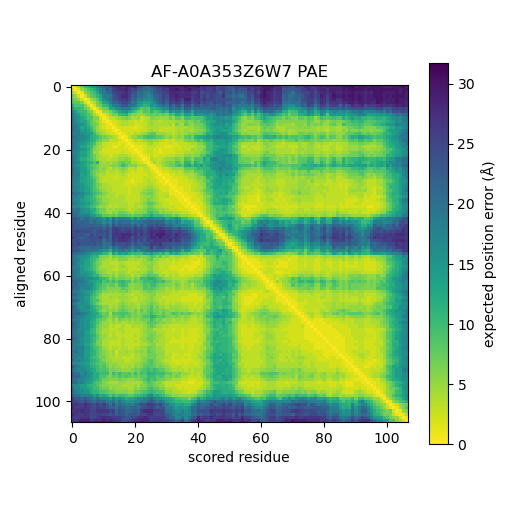LN A 1 81 ? -8.110 -4.656 -6.076 1.00 89.50 81 GLN A C 1
ATOM 639 O O . GLN A 1 81 ? -8.834 -5.279 -5.302 1.00 89.50 81 GLN A O 1
ATOM 644 N N . LEU A 1 82 ? -7.157 -3.821 -5.652 1.00 88.88 82 LEU A N 1
ATOM 645 C CA . LEU A 1 82 ? -6.834 -3.608 -4.246 1.00 88.88 82 LEU A CA 1
ATOM 646 C C . LEU A 1 82 ? -8.034 -3.055 -3.474 1.00 88.88 82 LEU A C 1
ATOM 648 O O . LEU A 1 82 ? -8.377 -3.589 -2.424 1.00 88.88 82 LEU A O 1
ATOM 652 N N . THR A 1 83 ? -8.672 -1.994 -3.974 1.00 89.62 83 THR A N 1
ATOM 653 C CA . THR A 1 83 ? -9.788 -1.342 -3.272 1.00 89.62 83 THR A CA 1
ATOM 654 C C . THR A 1 83 ? -11.026 -2.227 -3.242 1.00 89.62 83 THR A C 1
ATOM 656 O O . THR A 1 83 ? -11.661 -2.322 -2.192 1.00 89.62 83 THR A O 1
ATOM 659 N N . ALA A 1 84 ? -11.313 -2.940 -4.337 1.00 89.50 84 ALA A N 1
ATOM 660 C CA . ALA A 1 84 ? -12.408 -3.902 -4.403 1.00 89.50 84 ALA A CA 1
ATOM 661 C C . ALA A 1 84 ? -12.229 -5.050 -3.396 1.00 89.50 84 ALA A C 1
ATOM 663 O O . ALA A 1 84 ? -13.167 -5.385 -2.680 1.00 89.50 84 ALA A O 1
ATOM 664 N N . GLN A 1 85 ? -11.026 -5.624 -3.292 1.00 89.12 85 GLN A N 1
ATOM 665 C CA . GLN A 1 85 ? -10.755 -6.707 -2.340 1.00 89.12 85 GLN A CA 1
ATOM 666 C C . GLN A 1 85 ? -10.664 -6.229 -0.885 1.00 89.12 85 GLN A C 1
ATOM 668 O O . GLN A 1 85 ? -11.025 -6.965 0.030 1.00 89.12 85 GLN A O 1
ATOM 673 N N . ALA A 1 86 ? -10.172 -5.012 -0.655 1.00 88.38 86 ALA A N 1
ATOM 674 C CA . ALA A 1 86 ? -10.041 -4.433 0.679 1.00 88.38 86 ALA A CA 1
ATOM 675 C C . ALA A 1 86 ? -11.351 -3.833 1.223 1.00 88.38 86 ALA A C 1
ATOM 677 O O . ALA A 1 86 ? -11.400 -3.462 2.397 1.00 88.38 86 ALA A O 1
ATOM 678 N N . GLY A 1 87 ? -12.391 -3.714 0.390 1.00 88.88 87 GLY A N 1
ATOM 679 C CA . GLY A 1 87 ? -13.659 -3.080 0.758 1.00 88.88 87 GLY A CA 1
ATOM 680 C C . GLY A 1 87 ? -13.521 -1.580 1.036 1.00 88.88 87 GLY A C 1
ATOM 681 O O . GLY A 1 87 ? -14.234 -1.040 1.881 1.00 88.88 87 GLY A O 1
ATOM 682 N N . LEU A 1 88 ? -12.571 -0.910 0.378 1.00 90.06 88 LEU A N 1
ATOM 683 C CA . LEU A 1 88 ? -12.349 0.523 0.562 1.00 90.06 88 LEU A CA 1
ATOM 684 C C . LEU A 1 88 ? -13.295 1.318 -0.336 1.00 90.06 88 LEU A C 1
ATOM 686 O O . LEU A 1 88 ? -13.424 1.038 -1.529 1.00 90.06 88 LEU A O 1
ATOM 690 N N . VAL A 1 89 ? -13.904 2.356 0.223 1.00 90.12 89 VAL A N 1
ATOM 691 C CA . VAL A 1 89 ? -14.793 3.264 -0.502 1.00 90.12 89 VAL A CA 1
ATOM 692 C C . VAL A 1 89 ? -14.019 4.494 -0.981 1.00 90.12 89 VAL A C 1
ATOM 694 O O . VAL A 1 89 ? -13.097 4.934 -0.289 1.00 90.12 89 VAL A O 1
ATOM 697 N N . PRO A 1 90 ? -14.345 5.049 -2.161 1.00 89.00 90 PRO A N 1
ATOM 698 C CA . PRO A 1 90 ? -13.717 6.277 -2.634 1.00 89.00 90 PRO A CA 1
ATOM 699 C C . PRO A 1 90 ? -14.080 7.456 -1.716 1.00 89.00 90 PRO A C 1
ATOM 701 O O . PRO A 1 90 ? -15.252 7.708 -1.449 1.00 89.00 90 PRO A O 1
ATOM 704 N N . GLU A 1 91 ? -13.070 8.197 -1.262 1.00 86.81 91 GLU A N 1
ATOM 705 C CA . GLU A 1 91 ? -13.195 9.415 -0.459 1.00 86.81 91 GLU A CA 1
ATOM 706 C C . GLU A 1 91 ? -12.224 10.479 -0.993 1.00 86.81 91 GLU A C 1
ATOM 708 O O . GLU A 1 91 ? -10.996 10.350 -0.914 1.00 86.81 91 GLU A O 1
ATOM 713 N N . GLY A 1 92 ? -12.779 11.553 -1.561 1.00 84.88 92 GLY A N 1
ATOM 714 C CA . GLY A 1 92 ? -11.999 12.635 -2.159 1.00 84.88 92 GLY A CA 1
ATOM 715 C C . GLY A 1 92 ? -11.065 12.131 -3.264 1.00 84.88 92 GLY A C 1
ATOM 716 O O . GLY A 1 92 ? -11.511 11.605 -4.280 1.00 84.88 92 GLY A O 1
ATOM 717 N N . ALA A 1 93 ? -9.756 12.309 -3.074 1.00 80.56 93 ALA A N 1
ATOM 718 C CA . ALA A 1 93 ? -8.737 11.862 -4.025 1.00 80.56 93 ALA A CA 1
ATOM 719 C C . ALA A 1 93 ? -8.235 10.424 -3.781 1.00 80.56 93 ALA A C 1
ATOM 721 O O . ALA A 1 93 ? -7.364 9.969 -4.521 1.00 80.56 93 ALA A O 1
ATOM 722 N N . GLY A 1 94 ? -8.724 9.728 -2.750 1.00 86.62 94 GLY A N 1
ATOM 723 C CA . GLY A 1 94 ? -8.264 8.392 -2.374 1.00 86.62 94 GLY A CA 1
ATOM 724 C C . GLY A 1 94 ? -9.397 7.453 -1.976 1.00 86.62 94 GLY A C 1
ATOM 725 O O . GLY A 1 94 ? -10.546 7.650 -2.354 1.00 86.62 94 GLY A O 1
ATOM 726 N N . TRP A 1 95 ? -9.054 6.416 -1.221 1.00 92.19 95 TRP A N 1
ATOM 727 C CA . TRP A 1 95 ? -9.969 5.402 -0.718 1.00 92.19 95 TRP A CA 1
ATOM 728 C C . TRP A 1 95 ? -9.735 5.19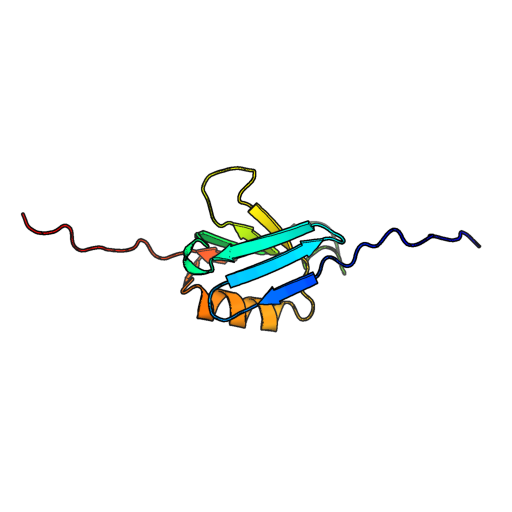5 0.770 1.00 92.19 95 TRP A C 1
ATOM 730 O O . TRP A 1 95 ? -8.582 5.141 1.209 1.00 92.19 95 TRP A O 1
ATOM 740 N N . ILE A 1 96 ? -10.810 5.051 1.534 1.00 91.38 96 ILE A N 1
ATOM 741 C CA . ILE A 1 96 ? -10.755 4.749 2.963 1.00 91.38 96 ILE A CA 1
ATOM 742 C C . ILE A 1 96 ? -11.650 3.572 3.302 1.00 91.38 96 ILE A C 1
ATOM 744 O O . ILE A 1 96 ? -12.605 3.254 2.594 1.00 91.38 96 ILE A O 1
ATOM 748 N N . ARG A 1 97 ? -11.340 2.921 4.415 1.00 88.44 97 ARG A N 1
ATOM 749 C CA . ARG A 1 97 ? -12.234 1.947 5.015 1.00 88.44 97 ARG A CA 1
ATOM 750 C C . ARG A 1 97 ? -13.452 2.693 5.561 1.00 88.44 97 ARG A C 1
ATOM 752 O O . ARG A 1 97 ? -13.257 3.607 6.366 1.00 88.44 97 ARG A O 1
ATOM 759 N N . PRO A 1 98 ? -14.681 2.330 5.153 1.00 86.19 98 PRO A N 1
ATOM 760 C CA . PRO A 1 98 ? -15.861 2.898 5.783 1.00 86.19 98 PRO A CA 1
ATOM 761 C C . PRO A 1 98 ? -15.814 2.561 7.278 1.00 86.19 98 PRO A C 1
ATOM 763 O O . PRO A 1 98 ? -15.344 1.470 7.628 1.00 86.19 98 PRO A O 1
ATOM 766 N N . PRO A 1 99 ? -16.261 3.465 8.168 1.00 79.44 99 PRO A N 1
ATOM 767 C CA . PRO A 1 99 ? -16.397 3.120 9.571 1.00 79.44 99 PRO A CA 1
ATOM 768 C C . PRO A 1 99 ? -17.229 1.845 9.620 1.00 79.44 99 PRO A C 1
ATOM 770 O O . PRO A 1 99 ? -18.329 1.795 9.070 1.00 79.44 99 PRO A O 1
ATOM 773 N N . SER A 1 100 ? -16.663 0.785 10.195 1.00 67.19 100 SER A N 1
ATOM 774 C CA . SER A 1 100 ? -17.420 -0.415 10.499 1.00 67.19 100 SER A CA 1
ATOM 775 C C . SER A 1 100 ? -18.470 0.028 11.501 1.00 67.19 100 SER A C 1
ATOM 777 O O . SER A 1 100 ? -18.199 0.078 12.700 1.00 67.19 100 SER A O 1
ATOM 779 N N . THR A 1 101 ? -19.639 0.426 11.002 1.00 59.59 101 THR A N 1
ATOM 780 C CA . THR A 1 101 ? -20.858 0.564 11.783 1.00 59.59 101 THR A CA 1
ATOM 781 C C . THR A 1 101 ? -21.197 -0.848 12.232 1.00 59.59 101 THR A C 1
ATOM 783 O O . THR A 1 101 ? -22.057 -1.518 11.674 1.00 59.59 101 THR A O 1
ATOM 786 N N . SER A 1 102 ? -20.441 -1.346 13.210 1.00 52.16 102 SER A N 1
ATOM 787 C CA . SER A 1 102 ? -20.967 -2.341 14.114 1.00 52.16 102 SER A CA 1
ATOM 788 C C . SER A 1 102 ? -22.149 -1.632 14.756 1.00 52.16 102 SER A C 1
ATOM 790 O O . SER A 1 102 ? -21.923 -0.585 15.375 1.00 52.16 102 SER A O 1
ATOM 792 N N . PRO A 1 103 ? -23.396 -2.106 14.589 1.00 57.31 103 PRO A N 1
ATOM 793 C CA . PRO A 1 103 ? -24.429 -1.677 15.509 1.00 57.31 103 PRO A CA 1
ATOM 794 C C . PRO A 1 103 ? -23.853 -1.958 16.896 1.00 57.31 103 PRO A C 1
ATOM 796 O O . PRO A 1 103 ? -23.382 -3.071 17.161 1.00 57.31 103 PRO A O 1
ATOM 799 N N . ALA A 1 104 ? -23.749 -0.922 17.727 1.00 52.34 104 ALA A N 1
ATOM 800 C CA . ALA A 1 104 ? -23.500 -1.141 19.137 1.00 52.34 104 ALA A CA 1
ATOM 801 C C . ALA A 1 104 ? -24.543 -2.179 19.583 1.00 52.34 104 ALA A C 1
ATOM 803 O O . ALA A 1 104 ? -25.720 -2.010 19.243 1.00 52.34 104 ALA A O 1
ATOM 804 N N . PRO A 1 105 ? -24.149 -3.300 20.207 1.00 62.47 105 PRO A N 1
ATOM 805 C CA . PRO A 1 105 ? -25.132 -4.213 20.753 1.00 62.47 105 PRO A CA 1
ATOM 806 C C . PRO A 1 105 ? -25.888 -3.466 21.853 1.00 62.47 105 PRO A C 1
ATOM 808 O O . PRO A 1 105 ? -25.356 -3.303 22.942 1.00 62.47 105 PRO A O 1
ATOM 811 N N . GLY A 1 106 ? -27.081 -2.990 21.489 1.00 66.06 106 GLY A N 1
ATOM 812 C CA . GLY A 1 106 ? -28.215 -2.640 22.342 1.00 66.06 106 GLY A CA 1
ATOM 813 C C . GLY A 1 106 ? -27.928 -1.767 23.558 1.00 66.06 106 GLY A C 1
ATOM 814 O O . GLY A 1 106 ? -27.500 -2.271 24.594 1.00 66.06 106 GLY A O 1
ATOM 815 N N . ASP A 1 107 ? -28.287 -0.489 23.434 1.00 48.41 107 ASP A N 1
ATOM 816 C CA . ASP A 1 107 ? -29.123 0.167 24.449 1.00 48.41 107 ASP A CA 1
ATOM 817 C C . ASP A 1 107 ? -30.386 -0.664 24.767 1.00 48.41 107 ASP A C 1
ATOM 819 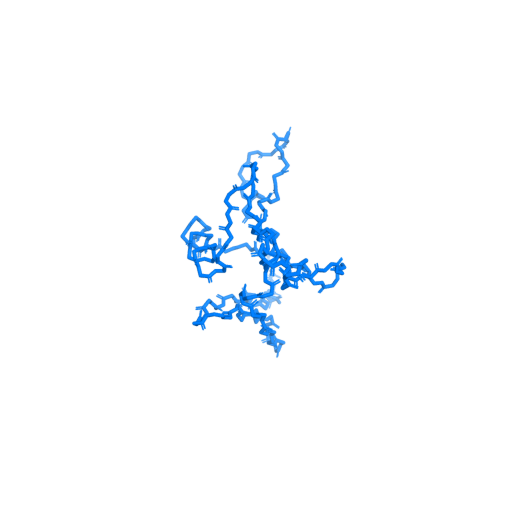O O . ASP A 1 107 ? -30.902 -1.344 23.842 1.00 48.41 107 ASP A O 1
#

Radius of gyration: 16.5 Å; Cα contacts (8 Å, |Δi|>4): 150; chains: 1; bounding box: 58×36×44 Å

Mean predicted aligned error: 10.08 Å